Protein AF-A0AAU9CNN8-F1 (afdb_monomer_lite)

Radius of gyration: 21.74 Å; chains: 1; bounding box: 41×74×56 Å

pLDDT: mean 70.86, std 19.85, range [32.41, 94.75]

Secondary structure (DSSP, 8-state):
---------------------------SSBHHHHT-S-HHHHHHHHHHHHHS--GGGGSS--S----HHHHHHHHHHHHSBTT-GGGHHHHHHS--S-TTPPP--TT-TTSHHHHHHHHTT-----------------TT---

InterPro domains:
  IPR029063 S-adenosyl-L-methionine-dependent methyltransferase superfamily [G3DSA:3.40.50.150] (95-135)
  IPR029063 S-adenosyl-L-methionine-dependent methyltransferase superfamily [SSF53335] (97-134)

Structure (mmCIF, N/CA/C/O backbone):
data_AF-A0AAU9CNN8-F1
#
_entry.id   AF-A0AAU9CNN8-F1
#
loop_
_atom_site.group_PDB
_atom_site.id
_atom_site.type_symbol
_atom_site.label_atom_id
_atom_site.label_alt_id
_atom_site.label_comp_id
_atom_site.label_asym_id
_atom_site.label_entity_id
_atom_site.label_seq_id
_atom_site.pdbx_PDB_ins_code
_atom_site.Cartn_x
_atom_site.Cartn_y
_atom_site.Cartn_z
_atom_site.occupancy
_atom_site.B_iso_or_equiv
_atom_site.auth_seq_id
_atom_site.auth_comp_id
_atom_site.auth_asym_id
_atom_site.auth_atom_id
_atom_site.pdbx_PDB_model_num
ATOM 1 N N . MET A 1 1 ? 12.648 -63.661 1.808 1.00 37.59 1 MET A N 1
ATOM 2 C CA . MET A 1 1 ? 11.302 -63.137 2.122 1.00 37.59 1 MET A CA 1
ATOM 3 C C . MET A 1 1 ? 11.474 -61.724 2.655 1.00 37.59 1 MET A C 1
ATOM 5 O O . MET A 1 1 ? 11.848 -61.575 3.807 1.00 37.59 1 MET A O 1
ATOM 9 N N . THR A 1 2 ? 11.271 -60.709 1.813 1.00 32.53 2 THR A N 1
ATOM 10 C CA . THR A 1 2 ? 11.374 -59.297 2.213 1.00 32.53 2 THR A CA 1
ATOM 11 C C . THR A 1 2 ? 10.122 -58.590 1.712 1.00 32.53 2 THR A C 1
ATOM 13 O O . THR A 1 2 ? 9.937 -58.419 0.510 1.00 32.53 2 THR A O 1
ATOM 16 N N . LEU A 1 3 ? 9.218 -58.279 2.639 1.00 38.03 3 LEU A N 1
ATOM 17 C CA . LEU A 1 3 ? 7.969 -57.564 2.393 1.00 38.03 3 LEU A CA 1
ATOM 18 C C . LEU A 1 3 ? 8.279 -56.075 2.209 1.00 38.03 3 LEU A C 1
ATOM 20 O O . LEU A 1 3 ? 8.613 -55.387 3.169 1.00 38.03 3 LEU A O 1
ATOM 24 N N . VAL A 1 4 ? 8.160 -55.575 0.980 1.00 41.78 4 VAL A N 1
ATOM 25 C CA . VAL A 1 4 ? 8.145 -54.133 0.705 1.00 41.78 4 VAL A CA 1
ATOM 26 C C . VAL A 1 4 ? 6.733 -53.630 1.002 1.00 41.78 4 VAL A C 1
ATOM 28 O O . VAL A 1 4 ? 5.805 -53.850 0.226 1.00 41.78 4 VAL A O 1
ATOM 31 N N . GLN A 1 5 ? 6.550 -52.992 2.157 1.00 43.09 5 GLN A N 1
ATOM 32 C CA . GLN A 1 5 ? 5.307 -52.302 2.491 1.00 43.09 5 GLN A CA 1
ATOM 33 C C . GLN A 1 5 ? 5.237 -50.988 1.701 1.00 43.09 5 GLN A C 1
ATOM 35 O O . GLN A 1 5 ? 5.950 -50.029 1.983 1.00 43.09 5 GLN A O 1
ATOM 40 N N . SER A 1 6 ? 4.368 -50.957 0.693 1.00 42.00 6 SER A N 1
ATOM 41 C CA . SER A 1 6 ? 3.957 -49.737 -0.003 1.00 42.00 6 SER A CA 1
ATOM 42 C C . SER A 1 6 ? 3.044 -48.924 0.921 1.00 42.00 6 SER A C 1
ATOM 44 O O . SER A 1 6 ? 1.892 -49.286 1.171 1.00 42.00 6 SER A O 1
ATOM 46 N N . ALA A 1 7 ? 3.573 -47.833 1.476 1.00 38.72 7 ALA A N 1
ATOM 47 C CA . ALA A 1 7 ? 2.790 -46.860 2.221 1.00 38.72 7 ALA A CA 1
ATOM 48 C C . ALA A 1 7 ? 2.083 -45.921 1.231 1.00 38.72 7 ALA A C 1
ATOM 50 O O . ALA A 1 7 ? 2.681 -45.013 0.658 1.00 38.72 7 ALA A O 1
ATOM 51 N N . SER A 1 8 ? 0.783 -46.151 1.038 1.00 40.94 8 SER A N 1
ATOM 52 C CA . SER A 1 8 ? -0.132 -45.270 0.308 1.00 40.94 8 SER A CA 1
ATOM 53 C C . SER A 1 8 ? -0.232 -43.913 1.014 1.00 40.94 8 SER A C 1
ATOM 55 O O . SER A 1 8 ? -1.063 -43.709 1.904 1.00 40.94 8 SER A O 1
ATOM 57 N N . GLN A 1 9 ? 0.608 -42.965 0.610 1.00 47.09 9 GLN A N 1
ATOM 58 C CA . GLN A 1 9 ? 0.595 -41.603 1.127 1.00 47.09 9 GLN A CA 1
ATOM 59 C C . GLN A 1 9 ? -0.642 -40.870 0.586 1.00 47.09 9 GLN A C 1
ATOM 61 O O . GLN A 1 9 ? -0.658 -40.352 -0.530 1.00 47.09 9 GLN A O 1
ATOM 66 N N . LYS A 1 10 ? -1.722 -40.858 1.381 1.00 33.84 10 LYS A N 1
ATOM 67 C CA . LYS A 1 10 ? -2.921 -40.053 1.118 1.00 33.84 10 LYS A CA 1
ATOM 68 C C . LYS A 1 10 ? -2.505 -38.587 1.011 1.00 33.84 10 LYS A C 1
ATOM 70 O O . LYS A 1 10 ? -2.200 -37.937 2.009 1.00 33.84 10 LYS A O 1
ATOM 75 N N . ARG A 1 11 ? -2.509 -38.073 -0.217 1.00 38.25 11 ARG A N 1
ATOM 76 C CA . ARG A 1 11 ? -2.314 -36.664 -0.552 1.00 38.25 11 ARG A CA 1
ATOM 77 C C . ARG A 1 11 ? -3.497 -35.885 0.025 1.00 38.25 11 ARG A C 1
ATOM 79 O O . ARG A 1 11 ? -4.539 -35.746 -0.608 1.00 38.25 11 ARG A O 1
ATOM 86 N N . ARG A 1 12 ? -3.368 -35.451 1.279 1.00 32.41 12 ARG A N 1
ATOM 87 C CA . ARG A 1 12 ? -4.348 -34.601 1.953 1.00 32.41 12 ARG A CA 1
ATOM 88 C C . ARG A 1 12 ? -4.258 -33.230 1.294 1.00 32.41 12 ARG A C 1
ATOM 90 O O . ARG A 1 12 ? -3.436 -32.403 1.673 1.00 32.41 12 ARG A O 1
ATOM 97 N N . VAL A 1 13 ? -5.051 -33.038 0.242 1.00 40.81 13 VAL A N 1
ATOM 98 C CA . VAL A 1 13 ? -5.316 -31.723 -0.335 1.00 40.81 13 VAL A CA 1
ATOM 99 C C . VAL A 1 13 ? -5.890 -30.894 0.802 1.00 40.81 13 VAL A C 1
ATOM 101 O O . VAL A 1 13 ? -7.014 -31.117 1.249 1.00 40.81 13 VAL A O 1
ATOM 104 N N . VAL A 1 14 ? -5.068 -29.999 1.339 1.00 38.53 14 VAL A N 1
ATOM 105 C CA . VAL A 1 14 ? -5.501 -28.983 2.287 1.00 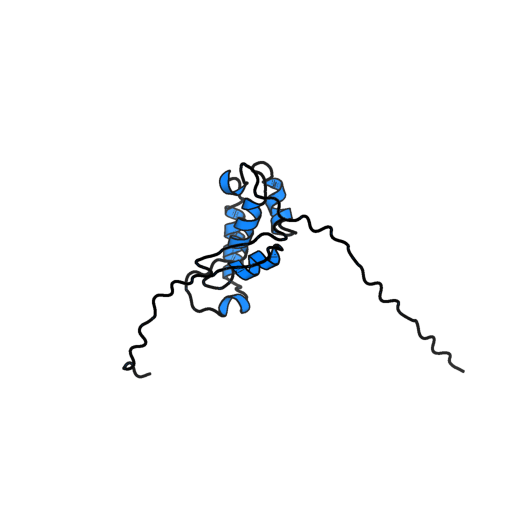38.53 14 VAL A CA 1
ATOM 106 C C . VAL A 1 14 ? -6.360 -28.019 1.478 1.00 38.53 14 VAL A C 1
ATOM 108 O O . VAL A 1 14 ? -5.873 -27.031 0.939 1.00 38.53 14 VAL A O 1
ATOM 111 N N . GLN A 1 15 ? -7.645 -28.341 1.335 1.00 40.03 15 GLN A N 1
ATOM 112 C CA . GLN A 1 15 ? -8.649 -27.360 0.957 1.00 40.03 15 GLN A CA 1
ATOM 113 C C . GLN A 1 15 ? -8.788 -26.407 2.146 1.00 40.03 15 GLN A C 1
ATOM 115 O O . GLN A 1 15 ? -9.640 -26.585 3.013 1.00 40.03 15 GLN A O 1
ATOM 120 N N . ARG A 1 16 ? -7.894 -25.415 2.232 1.00 38.75 16 ARG A N 1
ATOM 121 C CA . ARG A 1 16 ? -8.187 -24.197 2.986 1.00 38.75 16 ARG A CA 1
ATOM 122 C C . ARG A 1 16 ? -9.290 -23.503 2.200 1.00 38.75 16 ARG A C 1
ATOM 124 O O . ARG A 1 16 ? -9.014 -22.823 1.217 1.00 38.75 16 ARG A O 1
ATOM 131 N N . GLY A 1 17 ? -10.535 -23.737 2.600 1.00 39.75 17 GLY A N 1
ATOM 132 C CA . GLY A 1 17 ? -11.634 -22.844 2.267 1.00 39.75 17 GLY A CA 1
ATOM 133 C C . GLY A 1 17 ? -11.345 -21.502 2.923 1.00 39.75 17 GLY A C 1
ATOM 134 O O . GLY A 1 17 ? -11.781 -21.255 4.041 1.00 39.75 17 GLY A O 1
ATOM 135 N N . VAL A 1 18 ? -10.533 -20.675 2.266 1.00 49.09 18 VAL A N 1
ATOM 136 C CA . VAL A 1 18 ? -10.471 -19.251 2.572 1.00 49.09 18 VAL A CA 1
ATOM 137 C C . VAL A 1 18 ? -11.769 -18.710 2.002 1.00 49.09 18 VAL A C 1
ATOM 139 O O . VAL A 1 18 ? -11.930 -18.656 0.783 1.00 49.09 18 VAL A O 1
ATOM 142 N N . ALA A 1 19 ? -12.736 -18.410 2.868 1.00 43.88 19 ALA A N 1
ATOM 143 C CA . ALA A 1 19 ? -13.817 -17.516 2.495 1.00 43.88 19 ALA A CA 1
ATOM 144 C C . ALA A 1 19 ? -13.133 -16.206 2.106 1.00 43.88 19 ALA A C 1
ATOM 146 O O . ALA A 1 19 ? -12.708 -15.446 2.971 1.00 43.88 19 ALA A O 1
ATOM 147 N N . ARG A 1 20 ? -12.881 -16.023 0.810 1.00 53.50 20 ARG A N 1
ATOM 148 C CA . ARG A 1 20 ? -12.280 -14.801 0.304 1.00 53.50 20 ARG A CA 1
ATOM 149 C C . ARG A 1 20 ? -13.298 -13.701 0.551 1.00 53.50 20 ARG A C 1
ATOM 151 O O . ARG A 1 20 ? -14.371 -13.706 -0.049 1.00 53.50 20 ARG A O 1
ATOM 158 N N . SER A 1 21 ? -13.009 -12.838 1.520 1.00 61.91 21 SER A N 1
ATOM 159 C CA . SER A 1 21 ? -13.769 -11.614 1.721 1.00 61.91 21 SER A CA 1
ATOM 160 C C . SER A 1 21 ? -13.611 -10.795 0.451 1.00 61.91 21 SER A C 1
ATOM 162 O O . SER A 1 21 ? -12.510 -10.339 0.146 1.00 61.91 21 SER A O 1
ATOM 164 N N . HIS A 1 22 ? -14.689 -10.675 -0.315 1.00 70.25 22 HIS A N 1
ATOM 165 C CA . HIS A 1 22 ? -14.695 -9.823 -1.490 1.00 70.25 22 HIS A CA 1
ATOM 166 C C . HIS A 1 22 ? -14.480 -8.372 -1.062 1.00 70.25 22 HIS A C 1
ATOM 168 O O . HIS A 1 22 ? -14.961 -7.943 -0.016 1.00 70.25 22 HIS A O 1
ATOM 174 N N . PHE A 1 23 ? -13.766 -7.609 -1.878 1.00 81.19 23 PHE A N 1
ATOM 175 C CA . PHE A 1 23 ? -13.608 -6.181 -1.680 1.00 81.19 23 PHE A CA 1
ATOM 176 C C . PHE A 1 23 ? -14.985 -5.501 -1.646 1.00 81.19 23 PHE A C 1
ATOM 178 O O . PHE A 1 23 ? -15.746 -5.568 -2.614 1.00 81.19 23 PHE A O 1
ATOM 185 N N . HIS A 1 24 ? -15.302 -4.861 -0.521 1.00 80.94 24 HIS A N 1
ATOM 186 C CA . HIS A 1 24 ? -16.600 -4.224 -0.280 1.00 80.94 24 HIS A CA 1
ATOM 187 C C . HIS A 1 24 ? -16.580 -2.701 -0.468 1.00 80.94 24 HIS A C 1
ATOM 189 O O . HIS A 1 24 ? -17.636 -2.075 -0.425 1.00 80.94 24 HIS A O 1
ATOM 195 N N . GLY A 1 25 ? -15.409 -2.117 -0.722 1.00 84.19 25 GLY A N 1
ATOM 196 C CA . GLY A 1 25 ? -15.215 -0.675 -0.834 1.00 84.19 25 GLY A CA 1
ATOM 197 C C . GLY A 1 25 ? -14.095 -0.181 0.074 1.00 84.19 25 GLY A C 1
ATOM 198 O O . GLY A 1 25 ? -13.467 -0.963 0.788 1.00 84.19 25 GLY A O 1
ATOM 199 N N . PHE A 1 26 ? -13.847 1.123 0.008 1.00 87.75 26 PHE A N 1
ATOM 200 C CA . PHE A 1 26 ? -12.932 1.811 0.911 1.00 87.75 26 PHE A CA 1
ATOM 201 C C . PHE A 1 26 ? -13.697 2.378 2.112 1.00 87.75 26 PHE A C 1
ATOM 203 O O . PHE A 1 26 ? -14.889 2.669 1.974 1.00 87.75 26 PHE A O 1
ATOM 210 N N . PRO A 1 27 ? -13.033 2.529 3.267 1.00 86.12 27 PRO A N 1
ATOM 211 C CA . PRO A 1 27 ? -13.605 3.233 4.407 1.00 86.12 27 PRO A CA 1
ATOM 212 C C . PRO A 1 27 ? -13.838 4.725 4.119 1.00 86.12 27 PRO A C 1
ATOM 214 O O . PRO A 1 27 ? -13.270 5.280 3.178 1.00 86.12 27 PRO A O 1
ATOM 217 N N . ASP A 1 28 ? -14.651 5.381 4.956 1.00 87.00 28 ASP A N 1
ATOM 218 C CA . ASP A 1 28 ? -15.019 6.803 4.811 1.00 87.00 28 ASP A CA 1
ATOM 219 C C . ASP A 1 28 ? -13.813 7.751 4.915 1.00 87.00 28 ASP A C 1
ATOM 221 O O . ASP A 1 28 ? -13.813 8.847 4.355 1.00 87.00 28 ASP A O 1
ATOM 225 N N . THR A 1 29 ? -12.787 7.364 5.673 1.00 91.62 29 THR A N 1
ATOM 226 C CA . THR A 1 29 ? -11.504 8.068 5.729 1.00 91.62 29 THR A CA 1
ATOM 227 C C . THR A 1 29 ? -10.399 7.037 5.819 1.00 91.62 29 THR A C 1
ATOM 229 O O . THR A 1 29 ? -10.229 6.362 6.836 1.00 91.62 29 THR A O 1
ATOM 232 N N . THR A 1 30 ? -9.641 6.923 4.738 1.00 93.38 30 THR A N 1
ATOM 233 C CA . THR A 1 30 ? -8.544 5.962 4.653 1.00 93.38 30 THR A CA 1
ATOM 234 C C . THR A 1 30 ? -7.331 6.436 5.450 1.00 93.38 30 THR A C 1
ATOM 236 O O . THR A 1 30 ? -7.096 7.636 5.630 1.00 93.38 30 THR A O 1
ATOM 239 N N . LEU A 1 31 ? -6.486 5.494 5.866 1.00 92.38 31 LEU A N 1
ATOM 240 C CA . LEU A 1 31 ? -5.179 5.799 6.453 1.00 92.38 31 LEU A CA 1
ATOM 241 C C . LEU A 1 31 ? -4.298 6.638 5.510 1.00 92.38 31 LEU A C 1
ATOM 243 O O . LEU A 1 31 ? -3.476 7.445 5.948 1.00 92.38 31 LEU A O 1
ATOM 247 N N . PHE A 1 32 ? -4.471 6.451 4.199 1.00 90.25 32 PHE A N 1
ATOM 248 C CA . PHE A 1 32 ? -3.797 7.258 3.187 1.00 90.25 32 PHE A CA 1
ATOM 249 C C . PHE A 1 32 ? -4.219 8.734 3.255 1.00 90.25 32 PHE A C 1
ATOM 251 O O . PHE A 1 32 ? -3.365 9.619 3.217 1.00 90.25 32 PHE A O 1
ATOM 258 N N . GLU A 1 33 ? -5.518 9.004 3.388 1.00 90.44 33 GLU A N 1
ATOM 259 C CA . GLU A 1 33 ? -6.072 10.362 3.465 1.00 90.44 33 GLU A CA 1
ATOM 260 C C . GLU A 1 33 ? -5.809 11.037 4.811 1.00 90.44 33 GLU A C 1
ATOM 262 O O . GLU A 1 33 ? -5.609 12.251 4.857 1.00 90.44 33 GLU A O 1
ATOM 267 N N . SER A 1 34 ? -5.756 10.268 5.901 1.00 92.06 34 SER A N 1
ATOM 268 C CA . SER A 1 34 ? -5.461 10.804 7.235 1.00 92.06 34 SER A CA 1
ATOM 269 C C . SER A 1 34 ? -4.013 11.284 7.389 1.00 92.06 34 SER A C 1
ATOM 271 O O . SER A 1 34 ? -3.696 12.006 8.336 1.00 92.06 34 SER A O 1
ATOM 273 N N . GLY A 1 35 ? -3.121 10.896 6.470 1.00 90.19 35 GLY A N 1
ATOM 274 C CA . GLY A 1 35 ? -1.702 11.245 6.514 1.00 90.19 35 GLY A CA 1
ATOM 275 C C . GLY A 1 35 ? -0.908 10.481 7.578 1.00 90.19 35 GLY A C 1
ATOM 276 O O . GLY A 1 35 ? 0.253 10.809 7.818 1.00 90.19 35 GLY A O 1
ATOM 277 N N . ALA A 1 36 ? -1.494 9.451 8.195 1.00 90.50 36 ALA A N 1
ATOM 278 C CA . ALA A 1 36 ? -0.863 8.653 9.250 1.00 90.50 36 ALA A CA 1
ATOM 279 C C . ALA A 1 36 ? -0.032 7.467 8.719 1.00 90.50 36 ALA A C 1
ATOM 281 O O . ALA A 1 36 ? 0.316 6.549 9.462 1.00 90.50 36 ALA A O 1
ATOM 282 N N . LEU A 1 37 ? 0.314 7.477 7.429 1.00 91.44 37 LEU A N 1
ATOM 283 C CA . LEU A 1 37 ? 1.207 6.484 6.841 1.00 91.44 37 LEU A CA 1
ATOM 284 C C . LEU A 1 37 ? 2.633 6.607 7.403 1.00 91.44 37 LEU A C 1
ATOM 286 O O . LEU A 1 37 ? 3.150 7.722 7.518 1.00 91.44 37 LEU A O 1
ATOM 290 N N . PRO A 1 38 ? 3.334 5.485 7.654 1.00 92.94 38 PRO A N 1
ATOM 291 C CA . PRO A 1 38 ? 4.730 5.495 8.089 1.00 92.94 38 PRO A CA 1
ATOM 292 C C . PRO A 1 38 ? 5.676 5.813 6.914 1.00 92.94 38 PRO A C 1
ATOM 294 O O . PRO A 1 38 ? 6.441 4.973 6.444 1.00 92.94 38 PRO A O 1
ATOM 297 N N . ILE A 1 39 ? 5.610 7.045 6.398 1.00 92.31 39 ILE A N 1
ATOM 298 C CA . ILE A 1 39 ? 6.306 7.476 5.172 1.00 92.31 39 ILE A CA 1
ATOM 299 C C . ILE A 1 39 ? 7.825 7.307 5.286 1.00 92.31 39 ILE A C 1
ATOM 301 O O . ILE A 1 39 ? 8.457 6.910 4.309 1.00 92.31 39 ILE A O 1
ATOM 305 N N . ALA A 1 40 ? 8.412 7.586 6.453 1.00 93.06 40 ALA A N 1
ATOM 306 C CA . ALA A 1 40 ? 9.857 7.477 6.664 1.00 93.06 40 ALA A CA 1
ATOM 307 C C . ALA A 1 40 ? 10.356 6.034 6.481 1.00 93.06 40 ALA A C 1
ATOM 309 O O . ALA A 1 40 ? 11.278 5.787 5.705 1.00 93.06 40 ALA A O 1
ATOM 310 N N . ASP A 1 41 ? 9.680 5.080 7.116 1.00 92.94 41 ASP A N 1
ATOM 311 C CA . ASP A 1 41 ? 10.003 3.656 7.034 1.00 92.94 41 ASP A CA 1
ATOM 312 C C . ASP A 1 41 ? 9.767 3.106 5.615 1.00 92.94 41 ASP A C 1
ATOM 314 O O . ASP A 1 41 ? 10.570 2.335 5.083 1.00 92.94 41 ASP A O 1
ATOM 318 N N . ILE A 1 42 ? 8.682 3.544 4.959 1.00 92.00 42 ILE A N 1
ATOM 319 C CA . ILE A 1 42 ? 8.395 3.202 3.559 1.00 92.00 42 ILE A CA 1
ATOM 320 C C . ILE A 1 42 ? 9.500 3.740 2.643 1.00 92.00 42 ILE A C 1
ATOM 322 O O . IL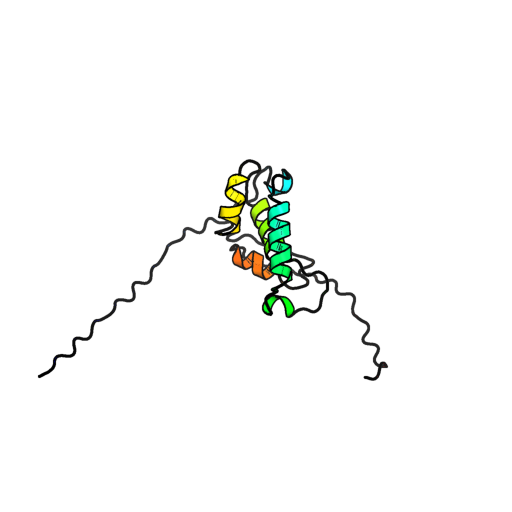E A 1 42 ? 9.924 3.038 1.725 1.00 92.00 42 ILE A O 1
ATOM 326 N N . ALA A 1 43 ? 9.976 4.966 2.872 1.00 90.06 43 ALA A N 1
ATOM 327 C CA . ALA A 1 43 ? 11.046 5.569 2.085 1.00 90.06 43 ALA A CA 1
ATOM 328 C C . ALA A 1 43 ? 12.367 4.808 2.258 1.00 90.06 43 ALA A C 1
ATOM 330 O O . ALA A 1 43 ? 13.047 4.535 1.268 1.00 90.06 43 ALA A O 1
ATOM 331 N N . GLU A 1 44 ? 12.702 4.395 3.481 1.00 90.31 44 GLU A N 1
ATOM 332 C CA . GLU A 1 44 ? 13.878 3.565 3.733 1.00 90.31 44 GLU A CA 1
ATOM 333 C C . GLU A 1 44 ? 13.776 2.206 3.020 1.00 90.31 44 GLU A C 1
ATOM 335 O O . GLU A 1 44 ? 14.719 1.779 2.343 1.00 90.31 44 GLU A O 1
ATOM 340 N N . LEU A 1 45 ? 12.618 1.545 3.110 1.00 88.69 45 LEU A N 1
ATOM 341 C CA . LEU A 1 45 ? 12.362 0.287 2.408 1.00 88.69 45 LEU A CA 1
ATOM 342 C C . LEU A 1 45 ? 12.484 0.456 0.887 1.00 88.69 45 LEU A C 1
ATOM 344 O O . LEU A 1 45 ? 13.130 -0.356 0.223 1.00 88.69 45 LEU A O 1
ATOM 348 N N . ALA A 1 46 ? 11.919 1.534 0.348 1.00 86.62 46 ALA A N 1
ATOM 349 C CA . ALA A 1 46 ? 11.977 1.871 -1.066 1.00 86.62 46 ALA A CA 1
ATOM 350 C C . ALA A 1 46 ? 13.425 2.097 -1.535 1.00 86.62 46 ALA A C 1
ATOM 352 O O . ALA A 1 46 ? 13.845 1.552 -2.556 1.00 86.62 46 ALA A O 1
ATOM 353 N N . MET A 1 47 ? 14.237 2.829 -0.767 1.00 84.44 47 MET A N 1
ATOM 354 C CA . MET A 1 47 ? 15.653 3.026 -1.092 1.00 84.44 47 MET A CA 1
ATOM 355 C C . MET A 1 47 ? 16.409 1.696 -1.163 1.00 84.44 47 MET A C 1
ATOM 357 O O . MET A 1 47 ? 17.182 1.489 -2.099 1.00 84.44 47 MET A O 1
ATOM 361 N N . ARG A 1 48 ? 16.150 0.777 -0.221 1.00 83.56 48 ARG A N 1
ATOM 362 C CA . ARG A 1 48 ? 16.746 -0.570 -0.213 1.00 83.56 48 ARG A CA 1
ATOM 363 C C . ARG A 1 48 ? 16.284 -1.408 -1.410 1.00 83.56 48 ARG A C 1
ATOM 365 O O . ARG A 1 48 ? 17.111 -2.046 -2.057 1.00 83.56 48 ARG A O 1
ATOM 372 N N . GLU A 1 49 ? 14.993 -1.380 -1.745 1.00 81.31 49 GLU A N 1
ATOM 373 C CA . GLU A 1 49 ? 14.439 -2.084 -2.913 1.00 81.31 49 GLU A CA 1
ATOM 374 C C . GLU A 1 49 ? 15.017 -1.549 -4.233 1.00 81.31 49 GLU A C 1
ATOM 376 O O . GLU A 1 49 ? 15.340 -2.324 -5.136 1.00 81.31 49 GLU A O 1
ATOM 381 N N . GLY A 1 50 ? 15.214 -0.232 -4.332 1.00 72.56 50 GLY A N 1
ATOM 382 C CA . GLY A 1 50 ? 15.789 0.419 -5.509 1.00 72.56 50 GLY A CA 1
ATOM 383 C C . GLY A 1 50 ? 17.204 -0.057 -5.848 1.00 72.56 50 GLY A C 1
ATOM 384 O O . GLY A 1 50 ? 17.571 -0.073 -7.022 1.00 72.56 50 GLY A O 1
ATOM 385 N N . GLN A 1 51 ? 17.970 -0.520 -4.854 1.00 64.50 51 GLN A N 1
ATOM 386 C CA . GLN A 1 51 ? 19.303 -1.100 -5.065 1.00 64.50 51 GLN A CA 1
ATOM 387 C C . GLN A 1 51 ? 19.261 -2.551 -5.584 1.00 64.50 51 GLN A C 1
ATOM 389 O O . GLN A 1 51 ? 20.244 -3.029 -6.145 1.00 64.50 51 GLN A O 1
ATOM 394 N N . CYS A 1 52 ? 18.124 -3.245 -5.452 1.00 59.19 52 CYS A N 1
ATOM 395 C CA . CYS A 1 52 ? 17.960 -4.670 -5.758 1.00 59.19 52 CYS A CA 1
ATOM 396 C C . CYS A 1 52 ? 16.695 -4.931 -6.597 1.00 59.19 52 CYS A C 1
ATOM 398 O O . CYS A 1 52 ? 15.855 -5.763 -6.249 1.00 59.19 52 CYS A O 1
ATOM 400 N N . THR A 1 53 ? 16.530 -4.221 -7.717 1.00 59.66 53 THR A N 1
ATOM 401 C CA . THR A 1 53 ? 15.322 -4.377 -8.546 1.00 59.66 53 THR A CA 1
ATOM 402 C C . THR A 1 53 ? 15.270 -5.742 -9.244 1.00 59.66 53 THR A C 1
ATOM 404 O O . THR A 1 53 ? 16.181 -6.122 -9.983 1.00 59.66 53 THR A O 1
ATOM 407 N N . ASN A 1 54 ? 14.173 -6.482 -9.041 1.00 62.72 54 ASN A N 1
ATOM 408 C CA . ASN A 1 54 ? 13.961 -7.779 -9.689 1.00 62.72 54 ASN A CA 1
ATOM 409 C C . ASN A 1 54 ? 13.922 -7.605 -11.228 1.00 62.72 54 ASN A C 1
ATOM 411 O O . ASN A 1 54 ? 13.240 -6.694 -11.717 1.00 62.72 54 ASN A O 1
ATOM 415 N N . PRO A 1 55 ? 14.621 -8.464 -12.001 1.00 58.53 55 PRO A N 1
ATOM 416 C CA . PRO A 1 55 ? 14.617 -8.437 -13.464 1.00 58.53 55 PRO A CA 1
ATOM 417 C C . PRO A 1 55 ? 13.224 -8.422 -14.098 1.00 58.53 55 PRO A C 1
ATOM 419 O O . PRO A 1 55 ? 13.043 -7.806 -15.145 1.00 58.53 55 PRO A O 1
ATOM 422 N N . LEU A 1 56 ? 12.228 -9.033 -13.450 1.00 60.31 56 LEU A N 1
ATOM 423 C CA . LEU A 1 56 ? 10.847 -9.062 -13.934 1.00 60.31 56 LEU A CA 1
ATOM 424 C C . LEU A 1 56 ? 10.247 -7.652 -14.084 1.00 60.31 56 LEU A C 1
ATOM 426 O O . LEU A 1 56 ? 9.485 -7.398 -15.009 1.00 60.31 56 LEU A O 1
ATOM 430 N N . TYR A 1 57 ? 10.659 -6.706 -13.235 1.00 58.69 57 TYR A N 1
ATOM 431 C CA . TYR A 1 57 ? 10.236 -5.306 -13.314 1.00 58.69 57 TYR A CA 1
ATOM 432 C C . TYR A 1 57 ? 11.056 -4.481 -14.325 1.00 58.69 57 TYR A C 1
ATOM 434 O O . TYR A 1 57 ? 10.871 -3.265 -14.399 1.00 58.69 57 TYR A O 1
ATOM 442 N N . ARG A 1 58 ? 12.016 -5.090 -15.046 1.00 56.66 58 ARG A N 1
ATOM 443 C CA . ARG A 1 58 ? 12.917 -4.440 -16.029 1.00 56.66 58 ARG A CA 1
ATOM 444 C C . ARG A 1 58 ? 12.525 -4.711 -17.487 1.00 56.66 58 ARG A C 1
ATOM 446 O O . ARG A 1 58 ? 13.250 -4.296 -18.383 1.00 56.66 58 ARG A O 1
ATOM 453 N N . VAL A 1 59 ? 11.414 -5.409 -17.730 1.00 54.69 59 VAL A N 1
ATOM 454 C CA . VAL A 1 59 ? 11.000 -5.825 -19.083 1.00 54.69 59 VAL A CA 1
ATOM 455 C C . VAL A 1 59 ? 10.490 -4.645 -19.929 1.00 54.69 59 VAL A C 1
ATOM 457 O O . VAL A 1 59 ? 10.551 -4.710 -21.153 1.00 54.69 59 VAL A O 1
ATOM 460 N N . HIS A 1 60 ? 10.059 -3.537 -19.313 1.00 57.03 60 HIS A N 1
ATOM 461 C CA . HIS A 1 60 ? 9.603 -2.337 -20.027 1.00 57.03 60 HIS A CA 1
ATOM 462 C C . HIS A 1 60 ? 10.579 -1.148 -19.895 1.00 57.03 60 HIS A C 1
ATOM 464 O O . HIS A 1 60 ? 11.238 -0.983 -18.867 1.00 57.03 60 HIS A O 1
ATOM 470 N N . ARG A 1 61 ? 10.675 -0.325 -20.954 1.00 44.44 61 ARG A N 1
ATOM 471 C CA . ARG A 1 61 ? 11.754 0.659 -21.210 1.00 44.44 61 ARG A CA 1
ATOM 472 C C . ARG A 1 61 ? 11.554 2.045 -20.556 1.00 44.44 61 ARG A C 1
ATOM 474 O O . ARG A 1 61 ? 12.429 2.896 -20.676 1.00 44.44 61 ARG A O 1
ATOM 481 N N . TRP A 1 62 ? 10.411 2.299 -19.913 1.00 56.38 62 TRP A N 1
ATOM 482 C CA . TRP A 1 62 ? 9.997 3.643 -19.471 1.00 56.38 62 TRP A CA 1
ATOM 483 C C . TRP A 1 62 ? 10.603 4.090 -18.119 1.00 56.38 62 TRP A C 1
ATOM 485 O O . TRP A 1 62 ? 10.752 3.283 -17.201 1.00 56.38 62 TRP A O 1
ATOM 495 N N . PHE A 1 63 ? 10.911 5.392 -17.982 1.00 48.44 63 PHE A N 1
ATOM 496 C CA . PHE A 1 63 ? 11.635 6.014 -16.848 1.00 48.44 63 PHE A CA 1
ATOM 497 C C . PHE A 1 63 ? 10.810 6.190 -15.555 1.00 48.44 63 PHE A C 1
ATOM 499 O O . PHE A 1 63 ? 11.375 6.411 -14.486 1.00 48.44 63 PHE A O 1
ATOM 506 N N . ALA A 1 64 ? 9.482 6.069 -15.614 1.00 51.53 64 ALA A N 1
ATOM 507 C CA . ALA A 1 64 ? 8.595 6.228 -14.455 1.00 51.53 64 ALA A CA 1
ATOM 508 C C . ALA A 1 64 ? 8.409 4.906 -13.685 1.00 51.53 64 ALA A C 1
ATOM 510 O O . ALA A 1 64 ? 7.307 4.366 -13.584 1.00 51.53 64 ALA A O 1
ATOM 511 N N . ARG A 1 65 ? 9.506 4.334 -13.173 1.00 64.94 65 ARG A N 1
ATOM 512 C CA . ARG A 1 65 ? 9.456 3.083 -12.400 1.00 64.94 65 ARG A CA 1
ATOM 513 C C . ARG A 1 65 ? 9.136 3.391 -10.940 1.00 64.94 65 ARG A C 1
ATOM 515 O O . ARG A 1 65 ? 9.991 3.869 -10.202 1.00 64.94 65 ARG A O 1
ATOM 522 N N . ARG A 1 66 ? 7.908 3.085 -10.517 1.00 70.81 66 ARG A N 1
ATOM 523 C CA . ARG A 1 66 ? 7.557 2.986 -9.094 1.00 70.81 66 ARG A CA 1
ATOM 524 C C . ARG A 1 66 ? 8.116 1.696 -8.505 1.00 70.81 66 ARG A C 1
ATOM 526 O O . ARG A 1 66 ? 8.082 0.648 -9.157 1.00 70.81 66 ARG A O 1
ATOM 533 N N . LEU A 1 67 ? 8.604 1.790 -7.274 1.00 81.19 67 LEU A N 1
ATOM 534 C CA . LEU A 1 67 ? 9.043 0.643 -6.484 1.00 81.19 67 LEU A CA 1
ATOM 535 C C . LEU A 1 67 ? 7.823 -0.135 -5.982 1.00 81.19 67 LEU A C 1
ATOM 537 O O . LEU A 1 67 ? 6.771 0.460 -5.722 1.00 81.19 67 LEU A O 1
ATOM 541 N N . GLY A 1 68 ? 7.950 -1.458 -5.869 1.00 82.44 68 GLY A N 1
ATOM 542 C CA . GLY A 1 68 ? 6.852 -2.325 -5.449 1.00 82.44 68 GLY A CA 1
ATOM 543 C C . GLY A 1 68 ? 6.367 -1.967 -4.049 1.00 82.44 68 GLY A C 1
ATOM 544 O O . GLY A 1 68 ? 5.165 -1.824 -3.839 1.00 82.44 68 GLY A O 1
ATOM 545 N N . SER A 1 69 ? 7.299 -1.692 -3.132 1.00 88.25 69 SER A N 1
ATOM 546 C CA . SER A 1 69 ? 7.003 -1.199 -1.780 1.00 88.25 69 SER A CA 1
ATOM 547 C C . SER A 1 69 ? 6.138 0.057 -1.789 1.00 88.25 69 SER A C 1
ATOM 549 O O . SER A 1 69 ? 5.118 0.085 -1.114 1.00 88.25 69 SER A O 1
ATOM 551 N N . GLN A 1 70 ? 6.469 1.067 -2.596 1.00 88.81 70 GLN A N 1
ATOM 552 C CA . GLN A 1 70 ? 5.677 2.299 -2.676 1.00 88.81 70 GLN A CA 1
ATOM 553 C C . GLN A 1 70 ? 4.251 2.038 -3.161 1.00 88.81 70 GLN A C 1
ATOM 555 O O . GLN A 1 70 ? 3.300 2.562 -2.583 1.00 88.81 70 GLN A O 1
ATOM 560 N N . PHE A 1 71 ? 4.089 1.238 -4.217 1.00 88.38 71 PHE A N 1
ATOM 561 C CA . PHE A 1 71 ? 2.759 0.941 -4.741 1.00 88.38 71 PHE A CA 1
ATOM 562 C C . PHE A 1 71 ? 1.942 0.096 -3.759 1.00 88.38 71 PHE A C 1
ATOM 564 O O . PHE A 1 71 ? 0.778 0.398 -3.500 1.00 88.38 71 PHE A O 1
ATOM 571 N N . ARG A 1 72 ? 2.562 -0.911 -3.138 1.00 90.69 72 ARG A N 1
ATOM 572 C CA . ARG A 1 72 ? 1.921 -1.738 -2.112 1.00 90.69 72 ARG A CA 1
ATOM 573 C C . ARG A 1 72 ? 1.527 -0.924 -0.879 1.00 90.69 72 ARG A C 1
ATOM 575 O O . ARG A 1 72 ? 0.456 -1.162 -0.327 1.00 90.69 72 ARG A O 1
ATOM 582 N N . SER A 1 73 ? 2.324 0.068 -0.482 1.00 92.69 73 SER A N 1
ATOM 583 C CA . SER A 1 73 ? 1.981 0.978 0.617 1.00 92.69 73 SER A CA 1
ATOM 584 C C . SER A 1 73 ? 0.739 1.806 0.313 1.00 92.69 73 SER A C 1
ATOM 586 O O . SER A 1 73 ? -0.075 2.015 1.206 1.00 92.69 73 SER A O 1
ATOM 588 N N . ILE A 1 74 ? 0.557 2.235 -0.941 1.00 91.25 74 ILE A N 1
ATOM 589 C CA . ILE A 1 74 ? -0.660 2.940 -1.370 1.00 91.25 74 ILE A CA 1
ATOM 590 C C . ILE A 1 74 ? -1.868 2.014 -1.249 1.00 91.25 74 ILE A C 1
ATOM 592 O O . ILE A 1 74 ? -2.850 2.381 -0.616 1.00 91.25 74 ILE A O 1
ATOM 596 N N . LEU A 1 75 ? -1.779 0.799 -1.797 1.00 91.00 75 LEU A N 1
ATOM 597 C CA . LEU A 1 75 ? -2.864 -0.183 -1.708 1.00 91.00 75 LEU A CA 1
ATOM 598 C C . LEU A 1 75 ? -3.225 -0.515 -0.254 1.00 91.00 75 LEU A C 1
ATOM 600 O O . LEU A 1 75 ? -4.400 -0.569 0.091 1.00 91.00 75 LEU A O 1
ATOM 604 N N . THR A 1 76 ? -2.212 -0.682 0.598 1.00 92.62 76 THR A N 1
ATOM 605 C CA . THR A 1 76 ? -2.395 -0.963 2.027 1.00 92.62 76 THR A CA 1
ATOM 606 C C . THR A 1 76 ? -3.044 0.221 2.741 1.00 92.62 76 THR A C 1
ATOM 608 O O . THR A 1 76 ? -4.014 0.041 3.471 1.00 92.62 76 THR A O 1
ATOM 611 N N . GLY A 1 77 ? -2.563 1.442 2.495 1.00 92.12 77 GLY A N 1
ATOM 612 C CA . GLY A 1 77 ? -3.108 2.658 3.099 1.00 92.12 77 GLY A CA 1
ATOM 613 C C . GLY A 1 77 ? -4.544 2.971 2.680 1.00 92.12 77 GLY A C 1
ATOM 614 O O . GLY A 1 77 ? -5.296 3.511 3.480 1.00 92.12 77 GLY A O 1
ATOM 615 N N . LEU A 1 78 ? -4.935 2.614 1.454 1.00 91.94 78 LEU A N 1
ATOM 616 C CA . LEU A 1 78 ? -6.321 2.734 0.991 1.00 91.94 78 LEU A CA 1
ATOM 617 C C . LEU A 1 78 ? -7.243 1.693 1.637 1.00 91.94 78 LEU A C 1
ATOM 619 O O . LEU A 1 78 ? -8.442 1.917 1.739 1.00 91.94 78 LEU A O 1
ATOM 623 N N . SER A 1 79 ? -6.697 0.549 2.047 1.00 90.44 79 SER A N 1
ATOM 624 C CA . SER A 1 79 ? -7.474 -0.566 2.595 1.00 90.44 79 SER A CA 1
ATOM 625 C C . SER A 1 79 ? -7.730 -0.503 4.103 1.00 90.44 79 SER A C 1
ATOM 627 O O . SER A 1 79 ? -8.464 -1.346 4.610 1.00 90.44 79 SER A O 1
ATOM 629 N N . LEU A 1 80 ? -7.109 0.447 4.807 1.00 92.12 80 LEU A N 1
ATOM 630 C CA . LEU A 1 80 ? -7.182 0.590 6.262 1.00 92.12 80 LEU A CA 1
ATOM 631 C C . LEU A 1 80 ? -7.921 1.867 6.650 1.00 92.12 80 LEU A C 1
ATOM 633 O O . LEU A 1 80 ? -7.793 2.893 5.970 1.00 92.12 80 LEU A O 1
ATOM 637 N N . ASP A 1 81 ? -8.636 1.806 7.770 1.00 92.44 81 ASP A N 1
ATOM 638 C CA . ASP A 1 81 ? -9.242 2.974 8.401 1.00 92.44 81 ASP A CA 1
ATOM 639 C C . ASP A 1 81 ? -8.170 3.922 8.970 1.00 92.44 81 ASP A C 1
ATOM 641 O O . ASP A 1 81 ? -7.032 3.539 9.267 1.00 92.44 81 ASP A O 1
ATOM 645 N N . ALA A 1 82 ? -8.529 5.197 9.132 1.00 91.50 82 ALA A N 1
ATOM 646 C CA . ALA A 1 82 ? -7.625 6.235 9.626 1.00 91.50 82 ALA A CA 1
ATOM 647 C C . ALA A 1 82 ? -7.020 5.951 11.016 1.00 91.50 82 ALA A C 1
ATOM 649 O O . ALA A 1 82 ? -5.921 6.433 11.304 1.00 91.50 82 ALA A O 1
ATOM 650 N N . ASP A 1 83 ? -7.715 5.197 11.870 1.00 90.94 83 ASP A N 1
ATOM 651 C CA . ASP A 1 83 ? -7.289 4.828 13.225 1.00 90.94 83 ASP A CA 1
ATOM 652 C C . ASP A 1 83 ? -6.508 3.500 13.287 1.00 90.94 83 ASP A C 1
ATOM 654 O O . ASP A 1 83 ? -5.953 3.155 14.331 1.00 90.94 83 ASP A O 1
ATOM 658 N N . GLU A 1 84 ? -6.359 2.799 12.160 1.00 92.00 84 GLU A N 1
ATOM 659 C CA . GLU A 1 84 ? -5.682 1.499 12.063 1.00 92.00 84 GLU A CA 1
ATOM 660 C C . GLU A 1 84 ? -4.197 1.598 11.676 1.00 92.00 84 GLU A C 1
ATOM 662 O O . GLU A 1 84 ? -3.599 0.647 11.162 1.00 92.00 84 GLU A O 1
ATOM 667 N N . ALA A 1 85 ? -3.549 2.734 11.949 1.00 91.88 85 ALA A N 1
ATOM 668 C CA . ALA A 1 85 ? -2.135 2.956 11.625 1.00 91.88 85 ALA A CA 1
ATOM 669 C C . ALA A 1 85 ? -1.204 1.865 12.196 1.00 91.88 85 ALA A C 1
ATOM 671 O O . ALA A 1 85 ? -0.218 1.477 11.568 1.00 91.88 85 ALA A O 1
ATOM 672 N N . ASN A 1 86 ? -1.540 1.316 13.368 1.00 93.25 86 ASN A N 1
ATOM 673 C CA . ASN A 1 86 ? -0.798 0.229 14.012 1.00 93.25 86 ASN A CA 1
ATOM 674 C C . ASN A 1 86 ? -0.852 -1.098 13.235 1.00 93.25 86 ASN A C 1
ATOM 676 O O . ASN A 1 86 ? 0.053 -1.917 13.381 1.00 93.25 86 ASN A O 1
ATOM 680 N N . ARG A 1 87 ? -1.880 -1.311 12.406 1.00 92.75 87 ARG A N 1
ATOM 681 C CA . ARG A 1 87 ? -2.053 -2.514 11.576 1.00 92.75 87 ARG A CA 1
ATOM 682 C C . ARG A 1 87 ? -1.369 -2.403 10.217 1.00 92.75 87 ARG A C 1
ATOM 684 O O . ARG A 1 87 ? -1.390 -3.370 9.450 1.00 92.75 87 ARG A O 1
ATOM 691 N N . PHE A 1 88 ? -0.769 -1.250 9.906 1.00 94.50 88 PHE A N 1
ATOM 692 C CA . PHE A 1 88 ? -0.178 -0.988 8.598 1.00 94.50 88 PHE A CA 1
ATOM 693 C C . PHE A 1 88 ? 0.837 -2.061 8.205 1.00 94.50 88 PHE A C 1
ATOM 695 O O . PHE A 1 88 ? 0.701 -2.649 7.141 1.00 94.50 88 PHE A O 1
ATOM 702 N N . TRP A 1 89 ? 1.819 -2.361 9.059 1.00 94.75 89 TRP A N 1
ATOM 703 C CA . TRP A 1 89 ? 2.878 -3.318 8.720 1.00 94.75 89 TRP A CA 1
ATOM 704 C C . TRP A 1 89 ? 2.391 -4.763 8.653 1.00 94.75 89 TRP A C 1
ATOM 706 O O . TRP A 1 89 ? 2.833 -5.503 7.776 1.00 94.75 89 TRP A O 1
ATOM 716 N N . ASP A 1 90 ? 1.448 -5.149 9.511 1.00 94.38 90 ASP A N 1
ATOM 717 C CA . ASP A 1 90 ? 0.853 -6.487 9.478 1.00 94.38 90 ASP A CA 1
ATOM 718 C C . ASP A 1 90 ? 0.089 -6.715 8.169 1.00 94.38 90 ASP A C 1
ATOM 720 O O . ASP A 1 90 ? 0.240 -7.752 7.522 1.00 94.38 90 ASP A O 1
ATOM 724 N 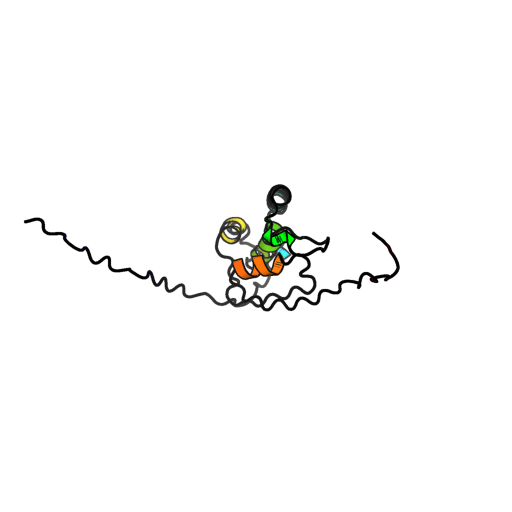N . THR A 1 91 ? -0.670 -5.709 7.734 1.00 92.31 91 THR A N 1
ATOM 725 C CA . THR A 1 91 ? -1.425 -5.736 6.472 1.00 92.31 91 THR A CA 1
ATOM 726 C C . THR A 1 91 ? -0.488 -5.616 5.269 1.00 92.31 91 THR A C 1
ATOM 728 O O . THR A 1 91 ? -0.607 -6.361 4.298 1.00 92.31 91 THR A O 1
ATOM 731 N N . PHE A 1 92 ? 0.508 -4.730 5.358 1.00 92.56 92 PHE A N 1
ATOM 732 C CA . PHE A 1 92 ? 1.516 -4.523 4.326 1.00 92.56 92 PHE A CA 1
ATOM 733 C C . PHE A 1 92 ? 2.374 -5.761 4.120 1.00 92.56 92 PHE A C 1
ATOM 735 O O . PHE A 1 92 ? 2.799 -5.986 3.004 1.00 92.56 92 PHE A O 1
ATOM 742 N N . LEU A 1 93 ? 2.697 -6.551 5.144 1.00 91.19 93 LEU A N 1
ATOM 743 C CA . LEU A 1 93 ? 3.495 -7.769 4.979 1.00 91.19 93 LEU A CA 1
ATOM 744 C C . LEU A 1 93 ? 2.612 -8.979 4.659 1.00 91.19 93 LEU A C 1
ATOM 746 O O . LEU A 1 93 ? 3.030 -9.832 3.871 1.00 91.19 93 LEU A O 1
ATOM 750 N N . GLY A 1 94 ? 1.403 -9.018 5.217 1.00 89.81 94 GLY A N 1
ATOM 751 C CA . GLY A 1 94 ? 0.410 -10.070 5.040 1.00 89.81 94 GLY A CA 1
ATOM 752 C C . GLY A 1 94 ? -0.531 -9.859 3.851 1.00 89.81 94 GLY A C 1
ATOM 753 O O . GLY A 1 94 ? -0.106 -9.535 2.737 1.00 89.81 94 GLY A O 1
ATOM 754 N N . GLU A 1 95 ? -1.815 -10.124 4.094 1.00 86.62 95 GLU A N 1
ATOM 755 C CA . GLU A 1 95 ? -2.887 -10.034 3.101 1.00 86.62 95 GLU A CA 1
ATOM 756 C C . GLU A 1 95 ? -3.517 -8.637 3.122 1.00 86.62 95 GLU A C 1
ATOM 758 O O . GLU A 1 95 ? -4.020 -8.184 4.148 1.00 86.62 95 GLU A O 1
ATOM 763 N N . VAL A 1 96 ? -3.515 -7.973 1.966 1.00 88.25 96 VAL A N 1
ATOM 764 C CA . VAL A 1 96 ? -4.230 -6.710 1.761 1.00 88.25 96 VAL A CA 1
ATOM 765 C C . VAL A 1 96 ? -5.655 -7.057 1.306 1.00 88.25 96 VAL A C 1
ATOM 767 O O . VAL A 1 96 ? -5.788 -7.846 0.367 1.00 88.25 96 VAL A O 1
ATOM 770 N N . PRO A 1 97 ? -6.725 -6.518 1.924 1.00 86.06 97 PRO A N 1
ATOM 771 C CA . PRO A 1 97 ? -8.108 -6.941 1.679 1.00 86.06 97 PRO A CA 1
ATOM 772 C C . PRO A 1 97 ? -8.688 -6.350 0.379 1.00 86.06 97 PRO A C 1
ATOM 774 O O . PRO A 1 97 ? -9.731 -5.702 0.370 1.00 86.06 97 PRO A O 1
ATOM 777 N N . LEU A 1 98 ? -8.006 -6.577 -0.744 1.00 85.75 98 LEU A N 1
ATOM 778 C CA . LEU A 1 98 ? -8.403 -6.131 -2.082 1.00 85.75 98 LEU A CA 1
ATOM 779 C C . LEU A 1 98 ? -8.857 -7.299 -2.969 1.00 85.75 98 LEU A C 1
ATOM 781 O O . LEU A 1 98 ? -8.876 -7.170 -4.193 1.00 85.75 98 LEU A O 1
ATOM 785 N N . ASP A 1 99 ? -9.231 -8.442 -2.384 1.00 84.62 99 ASP A N 1
ATOM 786 C CA . ASP A 1 99 ? -9.646 -9.613 -3.159 1.00 84.62 99 ASP A CA 1
ATOM 787 C C . ASP A 1 99 ? -10.876 -9.305 -4.026 1.00 84.62 99 ASP A C 1
ATOM 789 O O . ASP A 1 99 ? -11.927 -8.879 -3.550 1.00 84.62 99 ASP A O 1
ATOM 793 N N . GLY A 1 100 ? -10.736 -9.475 -5.341 1.00 79.12 100 GLY A N 1
ATOM 794 C CA . GLY A 1 100 ? -11.807 -9.135 -6.285 1.00 79.12 100 GLY A CA 1
ATOM 795 C C . GLY A 1 100 ? -11.945 -7.646 -6.621 1.00 79.12 100 GLY A C 1
ATOM 796 O O . GLY A 1 100 ? -12.781 -7.312 -7.459 1.00 79.12 100 GLY A O 1
ATOM 797 N N . ALA A 1 101 ? -11.117 -6.760 -6.056 1.00 84.19 101 ALA A N 1
ATOM 798 C CA . ALA A 1 101 ? -11.058 -5.363 -6.480 1.00 84.19 101 ALA A CA 1
ATOM 799 C C . ALA A 1 101 ? -10.529 -5.250 -7.921 1.00 84.19 101 ALA A C 1
ATOM 801 O O . ALA A 1 101 ? -9.655 -6.018 -8.330 1.00 84.19 101 ALA A O 1
ATOM 802 N N . VAL A 1 102 ? -11.024 -4.273 -8.685 1.00 82.88 102 VAL A N 1
ATOM 803 C CA . VAL A 1 102 ? -10.505 -3.944 -10.021 1.00 82.88 102 VAL A CA 1
ATOM 804 C C . VAL A 1 102 ? -9.635 -2.698 -9.914 1.00 82.88 102 VAL A C 1
ATOM 806 O O . VAL A 1 102 ? -10.123 -1.628 -9.564 1.00 82.88 102 VAL A O 1
ATOM 809 N N . VAL A 1 103 ? -8.349 -2.835 -10.237 1.00 81.62 103 VAL A N 1
ATOM 810 C CA . VAL A 1 103 ? -7.386 -1.725 -10.206 1.00 81.62 103 VAL A CA 1
ATOM 811 C C . VAL A 1 103 ? -7.159 -1.202 -11.621 1.00 81.62 103 VAL A C 1
ATOM 813 O O . VAL A 1 103 ? -6.768 -1.957 -12.512 1.00 81.62 103 VAL A O 1
ATOM 816 N N . LEU A 1 104 ? -7.379 0.098 -11.813 1.00 80.81 104 LEU A N 1
ATOM 817 C CA . LEU A 1 104 ? -7.072 0.816 -13.046 1.00 80.81 104 LEU A CA 1
ATOM 818 C C . LEU A 1 104 ? -5.822 1.672 -12.835 1.00 80.81 104 LEU A C 1
ATOM 820 O O . LEU A 1 104 ? -5.836 2.592 -12.024 1.00 80.81 104 LEU A O 1
ATOM 824 N N . ASP A 1 105 ? -4.767 1.392 -13.598 1.00 77.50 105 ASP A N 1
ATOM 825 C CA . ASP A 1 105 ? -3.591 2.256 -13.683 1.00 77.50 105 ASP A CA 1
ATOM 826 C C . ASP A 1 105 ? -3.419 2.748 -15.130 1.00 77.50 105 ASP A C 1
ATOM 828 O O . ASP A 1 105 ? -2.978 1.968 -15.982 1.00 77.50 105 ASP A O 1
ATOM 832 N N . PRO A 1 106 ? -3.775 4.012 -15.438 1.00 69.00 106 PRO A N 1
ATOM 833 C CA . PRO A 1 106 ? -3.634 4.561 -16.782 1.00 69.00 106 PRO A CA 1
ATOM 834 C C . PRO A 1 106 ? -2.169 4.806 -17.172 1.00 69.00 106 PRO A C 1
ATOM 836 O O . PRO A 1 106 ? -1.893 4.967 -18.353 1.00 69.00 106 PRO A O 1
ATOM 839 N N . PHE A 1 107 ? -1.224 4.783 -16.226 1.00 68.75 107 PHE A N 1
ATOM 840 C CA . PHE A 1 107 ? 0.199 5.036 -16.463 1.00 68.75 107 PHE A CA 1
ATOM 841 C C . PHE A 1 107 ? 1.059 3.886 -15.928 1.00 68.75 107 PHE A C 1
ATOM 843 O O . PHE A 1 107 ? 2.034 4.097 -15.205 1.00 68.75 107 PHE A O 1
ATO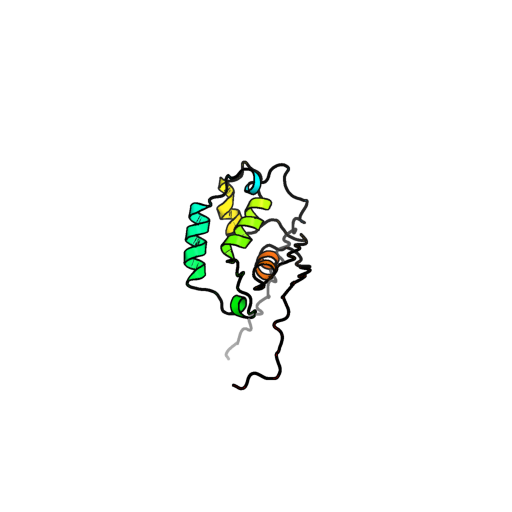M 850 N N . VAL A 1 108 ? 0.706 2.654 -16.313 1.00 65.31 108 VAL A N 1
ATOM 851 C CA . VAL A 1 108 ? 1.323 1.422 -15.788 1.00 65.31 108 VAL A CA 1
ATOM 852 C C . VAL A 1 108 ? 2.851 1.379 -15.930 1.00 65.31 108 VAL A C 1
ATOM 854 O O . VAL A 1 108 ? 3.528 0.733 -15.124 1.00 65.31 108 VAL A O 1
ATOM 857 N N . GLY A 1 109 ? 3.403 2.041 -16.955 1.00 69.69 109 GLY A N 1
ATOM 858 C CA . GLY A 1 109 ? 4.836 2.162 -17.207 1.00 69.69 109 GLY A CA 1
ATOM 859 C C . GLY A 1 109 ? 5.571 0.819 -17.130 1.00 69.69 109 GLY A C 1
ATOM 860 O O . GLY A 1 109 ? 5.496 -0.003 -18.035 1.00 69.69 109 GLY A O 1
ATOM 861 N N . GLY A 1 110 ? 6.318 0.598 -16.044 1.00 64.69 110 GLY A N 1
ATOM 862 C CA . GLY A 1 110 ? 7.118 -0.612 -15.803 1.00 64.69 110 GLY A CA 1
ATOM 863 C C . GLY A 1 110 ? 6.341 -1.887 -15.437 1.00 64.69 110 GLY A C 1
ATOM 864 O O . GLY A 1 110 ? 6.966 -2.926 -15.234 1.00 64.69 110 GLY A O 1
ATOM 865 N N . GLY A 1 111 ? 5.014 -1.830 -15.297 1.00 72.75 111 GLY A N 1
ATOM 866 C CA . GLY A 1 111 ? 4.200 -2.993 -14.922 1.00 72.75 111 GLY A CA 1
ATOM 867 C C . GLY A 1 111 ? 4.134 -3.278 -13.417 1.00 72.75 111 GLY A C 1
ATOM 868 O O . GLY A 1 111 ? 3.440 -4.211 -13.013 1.00 72.75 111 GLY A O 1
ATOM 869 N N . THR A 1 112 ? 4.810 -2.489 -12.570 1.00 77.19 112 THR A N 1
ATOM 870 C CA . THR A 1 112 ? 4.838 -2.694 -11.108 1.00 77.19 112 THR A CA 1
ATOM 871 C C . THR A 1 112 ? 3.432 -2.713 -10.512 1.00 77.19 112 THR A C 1
ATOM 873 O O . THR A 1 112 ? 3.103 -3.613 -9.744 1.00 77.19 112 THR A O 1
ATOM 876 N N . SER A 1 113 ? 2.581 -1.770 -10.919 1.00 77.62 113 SER A N 1
ATOM 877 C CA . SER A 1 113 ? 1.211 -1.644 -10.421 1.00 77.62 113 SER A CA 1
ATOM 878 C C . SER A 1 113 ? 0.366 -2.889 -10.684 1.00 77.62 113 SER A C 1
ATOM 880 O O . SER A 1 113 ? -0.401 -3.307 -9.823 1.00 77.62 113 SER A O 1
ATOM 882 N N . LEU A 1 114 ? 0.546 -3.529 -11.846 1.00 78.31 114 LEU A N 1
ATOM 883 C CA . LEU A 1 114 ? -0.141 -4.774 -12.197 1.00 78.31 114 LEU A CA 1
ATOM 884 C C . LEU A 1 114 ? 0.293 -5.914 -11.270 1.00 78.31 114 LEU A C 1
ATOM 886 O O . LEU A 1 114 ? -0.545 -6.617 -10.710 1.00 78.31 114 LEU A O 1
ATOM 890 N N . VAL A 1 115 ? 1.605 -6.100 -11.113 1.00 80.50 115 VAL A N 1
ATOM 891 C CA . VAL A 1 115 ? 2.164 -7.198 -10.313 1.00 80.50 115 VAL A CA 1
ATOM 892 C C . VAL A 1 115 ? 1.771 -7.059 -8.846 1.00 80.50 115 VAL A C 1
ATOM 894 O O . VAL A 1 115 ? 1.335 -8.035 -8.237 1.00 80.50 115 VAL A O 1
ATOM 897 N N . GLU A 1 116 ? 1.887 -5.859 -8.284 1.00 84.81 116 GLU A N 1
ATOM 898 C CA . GLU A 1 116 ? 1.551 -5.615 -6.882 1.00 84.81 116 GLU A CA 1
ATOM 899 C C . GLU A 1 116 ? 0.039 -5.688 -6.625 1.00 84.81 116 GLU A C 1
ATOM 901 O O . GLU A 1 116 ? -0.372 -6.279 -5.627 1.00 84.81 116 GLU A O 1
ATOM 906 N N . ALA A 1 117 ? -0.803 -5.201 -7.546 1.00 83.31 117 ALA A N 1
ATOM 907 C CA . ALA A 1 117 ? -2.254 -5.373 -7.440 1.00 83.31 117 ALA A CA 1
ATOM 908 C C . ALA A 1 117 ? -2.651 -6.860 -7.430 1.00 83.31 117 ALA A C 1
ATOM 910 O O . ALA A 1 117 ? -3.415 -7.287 -6.565 1.00 83.31 117 ALA A O 1
ATOM 911 N N . MET A 1 118 ? -2.073 -7.671 -8.326 1.00 82.75 118 MET A N 1
ATOM 912 C CA . MET A 1 118 ? -2.323 -9.119 -8.351 1.00 82.75 118 MET A CA 1
ATOM 913 C C . MET A 1 118 ? -1.851 -9.818 -7.070 1.00 82.75 118 MET A C 1
ATOM 915 O O . MET A 1 118 ? -2.521 -10.731 -6.588 1.00 82.75 118 MET A O 1
ATOM 919 N N . ARG A 1 119 ? -0.718 -9.396 -6.489 1.00 83.25 119 ARG A N 1
ATOM 920 C CA . ARG A 1 119 ? -0.235 -9.925 -5.199 1.00 83.25 119 ARG A CA 1
ATOM 921 C C . ARG A 1 119 ? -1.184 -9.619 -4.044 1.00 83.25 119 ARG A C 1
ATOM 923 O O . ARG A 1 119 ? -1.287 -10.428 -3.131 1.00 83.25 119 ARG A O 1
ATOM 930 N N . CYS A 1 120 ? -1.893 -8.496 -4.109 1.00 83.31 120 CYS A N 1
ATOM 931 C CA . CYS A 1 120 ? -2.895 -8.093 -3.123 1.00 83.31 120 CYS A CA 1
ATOM 932 C C . CYS A 1 120 ? -4.275 -8.749 -3.340 1.00 83.31 120 CYS A C 1
ATOM 934 O O . CYS A 1 120 ? -5.239 -8.356 -2.698 1.00 83.31 120 CYS A O 1
ATOM 936 N N . GLY A 1 121 ? -4.404 -9.718 -4.256 1.00 75.06 121 GLY A N 1
ATOM 937 C CA . GLY A 1 121 ? -5.675 -10.404 -4.534 1.00 75.06 121 GLY A CA 1
ATOM 938 C C . GLY A 1 121 ? -6.637 -9.631 -5.445 1.00 75.06 121 GLY A C 1
ATOM 939 O O . GLY A 1 121 ? -7.691 -10.152 -5.820 1.00 75.06 121 GLY A O 1
ATOM 940 N N . ALA A 1 122 ? -6.276 -8.420 -5.874 1.00 75.38 122 ALA A N 1
ATOM 941 C CA . ALA A 1 122 ? -7.087 -7.663 -6.814 1.00 75.38 122 ALA A CA 1
ATOM 942 C C . ALA A 1 122 ? -7.134 -8.375 -8.176 1.00 75.38 122 ALA A C 1
ATOM 944 O O . ALA A 1 122 ? -6.108 -8.798 -8.722 1.00 75.38 122 ALA A O 1
ATOM 945 N N . HIS A 1 123 ? -8.334 -8.490 -8.750 1.00 61.47 123 HIS A N 1
ATOM 946 C CA . HIS A 1 123 ? -8.500 -8.942 -10.126 1.00 61.47 123 HIS A CA 1
ATOM 947 C C . HIS A 1 123 ? -8.043 -7.810 -11.047 1.00 61.47 123 HIS A C 1
ATOM 949 O O . HIS A 1 123 ? -8.776 -6.867 -11.350 1.00 61.47 123 HIS A O 1
ATOM 955 N N . GLY A 1 124 ? -6.784 -7.896 -11.471 1.00 51.62 124 GLY A N 1
ATOM 956 C CA . GLY A 1 124 ? -6.138 -6.906 -12.319 1.00 51.62 124 GLY A CA 1
ATOM 957 C C . GLY A 1 124 ? -6.730 -6.868 -13.725 1.00 51.62 124 GLY A C 1
ATOM 958 O O . GLY A 1 124 ? -6.128 -7.382 -14.662 1.00 51.62 124 GLY A O 1
ATOM 959 N N . ARG A 1 125 ? -7.869 -6.194 -13.913 1.00 44.62 125 ARG A N 1
ATOM 960 C CA . ARG A 1 125 ? -8.198 -5.596 -15.211 1.00 44.62 125 ARG A CA 1
ATOM 961 C C . ARG A 1 125 ? -7.561 -4.211 -15.279 1.00 44.62 125 ARG A C 1
ATOM 963 O O . ARG A 1 125 ? -8.243 -3.191 -15.272 1.00 44.62 125 ARG A O 1
ATOM 970 N N . VAL A 1 126 ? -6.233 -4.189 -15.331 1.00 48.38 126 VAL A N 1
ATOM 971 C CA . VAL A 1 126 ? -5.476 -2.952 -15.523 1.00 48.38 126 VAL A CA 1
ATOM 972 C C . VAL A 1 126 ? -5.636 -2.542 -16.981 1.00 48.38 126 VAL A C 1
ATOM 974 O O . VAL A 1 126 ? -5.055 -3.153 -17.876 1.00 48.38 126 VAL A O 1
ATOM 977 N N . THR A 1 127 ? -6.460 -1.526 -17.236 1.00 44.97 127 THR A N 1
ATOM 978 C CA . THR A 1 127 ? -6.519 -0.893 -18.559 1.00 44.97 127 THR A CA 1
ATOM 979 C C . THR A 1 127 ? -5.417 0.156 -18.609 1.00 44.97 127 THR A C 1
ATOM 981 O O . THR A 1 127 ? -5.618 1.307 -18.238 1.00 44.97 127 THR A O 1
ATOM 984 N N . ALA A 1 128 ? -4.223 -0.281 -18.997 1.00 47.75 128 ALA A N 1
ATOM 985 C CA . ALA A 1 128 ? -3.087 0.598 -19.206 1.00 47.75 128 ALA A CA 1
ATOM 986 C C . ALA A 1 128 ? -3.253 1.346 -20.533 1.00 47.75 128 ALA A C 1
ATOM 988 O O . ALA A 1 128 ? -3.059 0.774 -21.604 1.00 47.75 128 ALA A O 1
ATOM 989 N N . GLY A 1 129 ? -3.634 2.617 -20.460 1.00 48.94 129 GLY A N 1
ATOM 990 C CA . GLY A 1 129 ? -3.542 3.543 -21.583 1.00 48.94 129 GLY A CA 1
ATOM 991 C C . GLY A 1 129 ? -2.180 4.226 -21.570 1.00 48.94 129 GLY A C 1
ATOM 992 O O . GLY A 1 129 ? -2.103 5.394 -21.214 1.00 48.94 129 GLY A O 1
ATOM 993 N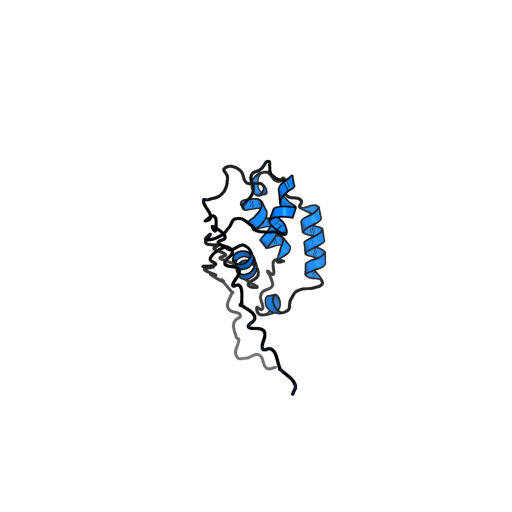 N . ASP A 1 130 ? -1.105 3.504 -21.902 1.00 51.22 130 ASP A N 1
ATOM 994 C CA . ASP A 1 130 ? 0.233 4.106 -21.966 1.00 51.22 130 ASP A CA 1
ATOM 995 C C . ASP A 1 130 ? 0.302 5.078 -23.157 1.00 51.22 130 ASP A C 1
ATOM 997 O O . ASP A 1 130 ? 0.460 4.678 -24.313 1.00 51.22 130 ASP A O 1
ATOM 1001 N N . CYS A 1 131 ? 0.152 6.373 -22.874 1.00 45.44 131 CYS A N 1
ATOM 1002 C CA . CYS A 1 131 ? 0.486 7.450 -23.799 1.00 45.44 131 CYS A CA 1
ATOM 1003 C C . CYS A 1 131 ? 2.012 7.580 -23.894 1.00 45.44 131 CYS A C 1
ATOM 1005 O O . CYS A 1 131 ? 2.596 8.565 -23.440 1.00 45.44 131 CYS A O 1
ATOM 1007 N N . SER A 1 132 ? 2.668 6.596 -24.501 1.00 46.88 132 SER A N 1
ATOM 1008 C CA . SER A 1 132 ? 4.039 6.772 -24.958 1.00 46.88 132 SER A CA 1
ATOM 1009 C C . SER A 1 132 ? 4.023 7.802 -26.101 1.00 46.88 132 SER A C 1
ATOM 1011 O O . SER A 1 132 ? 3.333 7.572 -27.098 1.00 46.88 132 SER A O 1
ATOM 1013 N N . PRO A 1 133 ? 4.753 8.933 -26.025 1.00 41.50 133 PRO A N 1
ATOM 1014 C CA . PRO A 1 133 ? 5.067 9.688 -27.221 1.00 41.50 133 PRO A CA 1
ATOM 1015 C C . PRO A 1 133 ? 5.835 8.722 -28.118 1.00 41.50 133 PRO A C 1
ATOM 1017 O O . PRO A 1 133 ? 6.865 8.178 -27.712 1.00 41.50 133 PRO A O 1
ATOM 1020 N N . ALA A 1 134 ? 5.292 8.438 -29.301 1.00 44.31 134 ALA A N 1
ATOM 1021 C CA . ALA A 1 134 ? 6.017 7.690 -30.308 1.00 44.31 134 ALA A CA 1
ATOM 1022 C C . ALA A 1 134 ? 7.383 8.365 -30.468 1.00 44.31 134 ALA A C 1
ATOM 1024 O O . ALA A 1 134 ? 7.454 9.531 -30.852 1.00 44.31 134 ALA A O 1
ATOM 1025 N N . VAL A 1 135 ? 8.463 7.663 -30.118 1.00 45.94 135 VAL A N 1
ATOM 1026 C CA . VAL A 1 135 ? 9.785 8.059 -30.598 1.00 45.94 135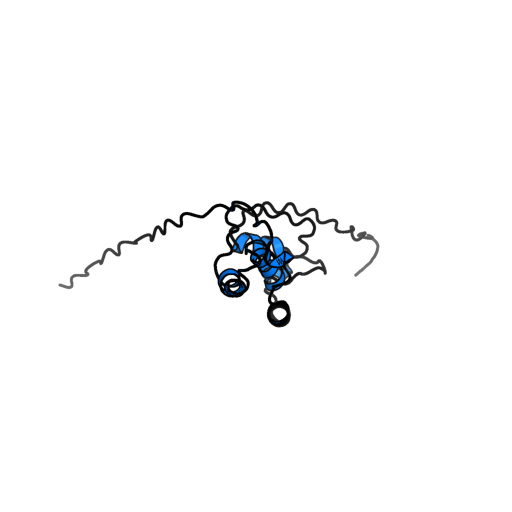 VAL A CA 1
ATOM 1027 C C . VAL A 1 135 ? 9.648 8.026 -32.118 1.00 45.94 135 VAL A C 1
ATOM 1029 O O . VAL A 1 135 ? 9.282 6.966 -32.636 1.00 45.94 135 VAL A O 1
ATOM 1032 N N . PRO A 1 136 ? 9.856 9.140 -32.840 1.00 43.28 136 PRO A N 1
ATOM 1033 C CA . PRO A 1 136 ? 9.932 9.070 -34.283 1.00 43.28 136 PRO A CA 1
ATOM 1034 C C . PRO A 1 136 ? 11.080 8.113 -34.584 1.00 43.28 136 PRO A C 1
ATOM 1036 O O . PRO A 1 136 ? 12.227 8.385 -34.232 1.00 43.28 136 PRO A O 1
ATOM 1039 N N . THR A 1 137 ? 10.780 6.951 -35.154 1.00 47.59 137 THR A N 1
ATOM 1040 C CA . THR A 1 137 ? 11.797 6.180 -35.856 1.00 47.59 137 THR A CA 1
ATOM 1041 C C . THR A 1 137 ? 12.123 7.003 -37.087 1.00 47.59 137 THR A C 1
ATOM 1043 O O . THR A 1 137 ? 11.436 6.889 -38.100 1.00 47.59 137 THR A O 1
ATOM 1046 N N . ASP A 1 138 ? 13.074 7.920 -36.949 1.00 48.78 138 ASP A N 1
ATOM 1047 C CA . ASP A 1 138 ? 13.667 8.588 -38.093 1.00 48.78 138 ASP A CA 1
ATOM 1048 C C . ASP A 1 138 ? 14.450 7.503 -38.852 1.00 48.78 138 ASP A C 1
ATOM 1050 O O . ASP A 1 138 ? 15.360 6.907 -38.266 1.00 48.78 138 ASP A O 1
ATOM 1054 N N . PRO A 1 139 ? 14.055 7.132 -40.083 1.00 58.12 139 PRO A N 1
ATOM 1055 C CA . PRO A 1 139 ? 14.687 6.033 -40.811 1.00 58.12 139 PRO A CA 1
ATOM 1056 C C . PRO A 1 139 ? 16.151 6.311 -41.204 1.00 58.12 139 PRO A C 1
ATOM 1058 O O . PRO A 1 139 ? 16.800 5.410 -41.727 1.00 58.12 139 PRO A O 1
ATOM 1061 N N . ASP A 1 140 ? 16.672 7.515 -40.940 1.00 53.97 140 ASP A N 1
ATOM 1062 C CA . ASP A 1 140 ? 17.950 8.009 -41.464 1.00 53.97 140 ASP A CA 1
ATOM 1063 C C . ASP A 1 140 ? 19.089 8.147 -40.427 1.00 53.97 140 ASP A C 1
ATOM 1065 O O . ASP A 1 140 ? 20.084 8.821 -40.697 1.00 53.97 140 ASP A O 1
ATOM 1069 N N . VAL A 1 141 ? 19.015 7.501 -39.255 1.00 49.38 141 VAL A N 1
ATOM 1070 C CA . VAL A 1 141 ? 20.153 7.461 -38.307 1.00 49.38 141 VAL A CA 1
ATOM 1071 C C . VAL A 1 141 ? 20.900 6.122 -38.427 1.00 49.38 141 VAL A C 1
ATOM 1073 O O . VAL A 1 141 ? 20.375 5.112 -37.961 1.00 49.38 141 VAL A O 1
ATOM 1076 N N . PRO A 1 142 ? 22.097 6.073 -39.049 1.00 50.72 142 PRO A N 1
ATOM 1077 C CA . PRO A 1 142 ? 22.907 4.858 -39.093 1.00 50.72 142 PRO A CA 1
ATOM 1078 C C . PRO A 1 142 ? 23.590 4.579 -37.743 1.00 50.72 142 PRO A C 1
ATOM 1080 O O . PRO A 1 142 ? 23.965 5.517 -37.036 1.00 50.72 142 PRO A O 1
ATOM 1083 N N . ASP A 1 143 ? 23.730 3.284 -37.432 1.00 59.47 143 ASP A N 1
ATOM 1084 C CA . ASP A 1 143 ? 24.363 2.719 -36.223 1.00 59.47 143 ASP A CA 1
ATOM 1085 C C . ASP A 1 143 ? 25.828 3.151 -36.007 1.00 59.47 143 ASP A C 1
ATOM 1087 O O . ASP A 1 143 ? 26.593 3.231 -37.001 1.00 59.47 143 ASP A O 1
#

Foldseek 3Di:
DDDDDDDPPPPPPPPPPPPQPADPAFDPAFLVNLVLAPVVVLVVVQVVCVVPPDVLLVPFDDPPDDGLSVLLLVLLRRQHHNVVSVCSVVCSVDARSNAQPEDEDQQCGSVSNVVSCVVNNYPYPHPHVHPDPPPPPPVPDDD

Sequence (143 aa):
MTLVQSASQKRRVVQRGVARSHFHGFPDTTLFESGALPIADIAELAMREGQCTNPLYRVHRWFARRLGSQFRSILTGLSLDADEANRFWDTFLGEVPLDGAVVLDPFVGGGTSLVEAMRCGAHGRVTAGDCSPAVPTDPDVPD

Organism: NCBI:txid438856